Protein AF-A0A7G8UG82-F1 (afdb_monomer_lite)

Structure (mmCIF, N/CA/C/O backbone):
data_AF-A0A7G8UG82-F1
#
_entry.id   AF-A0A7G8UG82-F1
#
loop_
_atom_site.group_PDB
_atom_site.id
_atom_site.type_symbol
_atom_site.label_atom_id
_atom_site.label_alt_id
_atom_site.label_comp_id
_atom_site.label_asym_id
_atom_site.label_entity_id
_atom_site.label_seq_id
_atom_site.pdbx_PDB_ins_code
_atom_site.Cartn_x
_atom_site.Cartn_y
_atom_site.Cartn_z
_atom_site.occupancy
_atom_site.B_iso_or_equiv
_atom_site.auth_seq_id
_atom_site.auth_comp_id
_atom_site.auth_asym_id
_atom_site.auth_atom_id
_atom_site.pdbx_PDB_model_num
ATOM 1 N N . MET A 1 1 ? 24.759 -21.516 -9.249 1.00 59.75 1 MET A N 1
ATOM 2 C CA . MET A 1 1 ? 23.423 -21.198 -9.795 1.00 59.75 1 MET A CA 1
ATOM 3 C C . MET A 1 1 ? 23.241 -19.694 -9.708 1.00 59.75 1 MET A C 1
ATOM 5 O O . MET A 1 1 ? 23.202 -19.176 -8.600 1.00 59.75 1 MET A O 1
ATOM 9 N N . ALA A 1 2 ? 23.251 -18.982 -10.836 1.00 68.38 2 ALA A N 1
ATOM 10 C CA . ALA A 1 2 ? 23.022 -17.541 -10.837 1.00 68.38 2 ALA A CA 1
ATOM 11 C C . ALA A 1 2 ? 21.553 -17.293 -10.471 1.00 68.38 2 ALA A C 1
ATOM 13 O O . ALA A 1 2 ? 20.658 -17.571 -11.266 1.00 68.38 2 ALA A O 1
ATOM 14 N N . GLY A 1 3 ? 21.301 -16.862 -9.234 1.00 76.62 3 GLY A N 1
ATOM 15 C CA . GLY A 1 3 ? 19.969 -16.457 -8.813 1.00 76.62 3 GLY A CA 1
ATOM 16 C C . GLY A 1 3 ? 19.526 -15.262 -9.647 1.00 76.62 3 GLY A C 1
ATOM 17 O O . GLY A 1 3 ? 20.293 -14.319 -9.843 1.00 76.62 3 GLY A O 1
ATOM 18 N N . ILE A 1 4 ? 18.291 -15.313 -10.136 1.00 78.31 4 ILE A N 1
ATOM 19 C CA . ILE A 1 4 ? 17.553 -14.155 -10.639 1.00 78.31 4 ILE A CA 1
ATOM 20 C C . ILE A 1 4 ? 17.458 -13.135 -9.503 1.00 78.31 4 ILE A C 1
ATOM 22 O O . ILE A 1 4 ? 16.542 -13.156 -8.688 1.00 78.31 4 ILE A O 1
ATOM 26 N N . GLY A 1 5 ? 18.494 -12.310 -9.389 1.00 87.94 5 GLY A N 1
ATOM 27 C CA . GLY A 1 5 ? 18.585 -11.253 -8.399 1.00 87.94 5 GLY A CA 1
ATOM 28 C C . GLY A 1 5 ? 17.734 -10.058 -8.807 1.00 87.94 5 GLY A C 1
ATOM 29 O O . GLY A 1 5 ? 16.812 -10.155 -9.619 1.00 87.94 5 GLY A O 1
ATOM 30 N N . VAL A 1 6 ? 18.099 -8.890 -8.286 1.00 94.25 6 VAL A N 1
ATOM 31 C CA . VAL A 1 6 ? 17.413 -7.622 -8.577 1.00 94.25 6 VAL A CA 1
ATOM 32 C C . VAL A 1 6 ? 17.292 -7.368 -10.087 1.00 94.25 6 VAL A C 1
ATOM 34 O O . VAL A 1 6 ? 16.257 -6.895 -10.546 1.00 94.25 6 VAL A O 1
ATOM 37 N N . SER A 1 7 ? 18.295 -7.761 -10.880 1.00 91.75 7 SER A N 1
ATOM 38 C CA . SER A 1 7 ? 18.273 -7.645 -12.345 1.00 91.75 7 SER A CA 1
ATOM 39 C C . SER A 1 7 ? 17.115 -8.405 -13.004 1.00 91.75 7 SER A C 1
ATOM 41 O O . SER A 1 7 ? 16.484 -7.877 -13.919 1.00 91.75 7 SER A O 1
ATOM 43 N N . GLY A 1 8 ? 16.794 -9.611 -12.523 1.00 93.44 8 GLY A N 1
ATOM 44 C CA . GLY A 1 8 ? 15.681 -10.410 -13.041 1.00 93.44 8 GLY A CA 1
ATOM 45 C C . GLY A 1 8 ? 14.325 -9.769 -12.745 1.00 93.44 8 GLY A C 1
ATOM 46 O O . GLY A 1 8 ? 13.460 -9.711 -13.617 1.00 93.44 8 GLY A O 1
ATOM 47 N N . ILE A 1 9 ? 14.167 -9.215 -11.541 1.00 93.88 9 ILE A N 1
ATOM 48 C CA . ILE A 1 9 ? 12.946 -8.505 -11.137 1.00 93.88 9 ILE A CA 1
ATOM 49 C C . ILE A 1 9 ? 12.745 -7.242 -11.982 1.00 93.88 9 ILE A C 1
ATOM 51 O O . ILE A 1 9 ? 11.633 -6.989 -12.441 1.00 93.88 9 ILE A O 1
ATOM 55 N N . VAL A 1 10 ? 13.806 -6.468 -12.231 1.00 94.31 10 VAL A N 1
ATOM 56 C CA . VAL A 1 10 ? 13.729 -5.257 -13.067 1.00 94.31 10 VAL A CA 1
ATOM 57 C C . VAL A 1 10 ? 13.319 -5.596 -14.501 1.00 94.31 10 VAL A C 1
ATOM 59 O O . VAL A 1 10 ? 12.476 -4.903 -15.068 1.00 94.31 10 VAL A O 1
ATOM 62 N N . LEU A 1 11 ? 13.855 -6.677 -15.077 1.00 95.00 11 LEU A N 1
ATOM 63 C CA . LEU A 1 11 ? 13.474 -7.119 -16.420 1.00 95.00 11 LEU A CA 1
ATOM 64 C C . LEU A 1 11 ? 11.995 -7.527 -16.490 1.00 95.00 11 LEU A C 1
ATOM 66 O O . LEU A 1 11 ? 11.285 -7.120 -17.409 1.00 95.00 11 LEU A O 1
ATOM 70 N N . LEU A 1 12 ? 11.510 -8.279 -15.497 1.00 93.75 12 LEU A N 1
ATOM 71 C CA . LEU A 1 12 ? 10.099 -8.659 -15.411 1.00 93.75 12 LEU A CA 1
ATOM 72 C C . LEU A 1 12 ? 9.192 -7.430 -15.260 1.00 93.75 12 LEU A C 1
ATOM 74 O O . LEU A 1 12 ? 8.160 -7.333 -15.926 1.00 93.75 12 LEU A O 1
ATOM 78 N N . ALA A 1 13 ? 9.592 -6.477 -14.414 1.00 93.75 13 ALA A N 1
ATOM 79 C CA . ALA A 1 13 ? 8.875 -5.226 -14.236 1.00 93.75 13 ALA A CA 1
ATOM 80 C C . ALA A 1 13 ? 8.805 -4.448 -15.553 1.00 93.75 13 ALA A C 1
ATOM 82 O O . ALA A 1 13 ? 7.721 -4.024 -15.925 1.00 93.75 13 ALA A O 1
ATOM 83 N N . LEU A 1 14 ? 9.906 -4.320 -16.301 1.00 95.31 14 LEU A N 1
ATOM 84 C CA . LEU A 1 14 ? 9.914 -3.643 -17.604 1.00 95.31 14 LEU A CA 1
ATOM 85 C C . LEU A 1 14 ? 8.923 -4.260 -18.595 1.00 95.31 14 LEU A C 1
ATOM 87 O O . LEU A 1 14 ? 8.193 -3.521 -19.250 1.00 95.31 14 LEU A O 1
ATOM 91 N N . ILE A 1 15 ? 8.855 -5.593 -18.669 1.00 95.62 15 ILE A N 1
ATOM 92 C CA . ILE A 1 15 ? 7.879 -6.286 -19.519 1.00 95.62 15 ILE A CA 1
ATOM 93 C C . ILE A 1 15 ? 6.458 -5.929 -19.069 1.00 95.62 15 ILE A C 1
ATOM 95 O O . ILE A 1 15 ? 5.667 -5.446 -19.874 1.00 95.62 15 ILE A O 1
ATOM 99 N N . LEU A 1 16 ? 6.141 -6.078 -17.779 1.00 95.38 16 LEU A N 1
ATOM 100 C CA . LEU A 1 16 ? 4.826 -5.715 -17.237 1.00 95.38 16 LEU A CA 1
ATOM 101 C C . LEU A 1 16 ? 4.481 -4.240 -17.469 1.00 95.38 16 LEU A C 1
ATOM 103 O O . LEU A 1 16 ? 3.348 -3.923 -17.818 1.00 95.38 16 LEU A O 1
ATOM 107 N N . LEU A 1 17 ? 5.448 -3.338 -17.314 1.00 94.62 17 LEU A N 1
ATOM 108 C CA . LEU A 1 17 ? 5.291 -1.912 -17.578 1.00 94.62 17 LEU A CA 1
ATOM 109 C C . LEU A 1 17 ? 5.016 -1.635 -19.058 1.00 94.62 17 LEU A C 1
ATOM 111 O O . LEU A 1 17 ? 4.313 -0.675 -19.348 1.00 94.62 17 LEU A O 1
ATOM 115 N N . LEU A 1 18 ? 5.526 -2.444 -19.986 1.00 95.00 18 LEU A N 1
ATOM 116 C CA . LEU A 1 18 ? 5.238 -2.286 -21.411 1.00 95.00 18 LEU A CA 1
ATOM 117 C C . LEU A 1 18 ? 3.783 -2.657 -21.738 1.00 95.00 18 LEU A C 1
ATOM 119 O O . LEU A 1 18 ? 3.133 -1.961 -22.511 1.00 95.00 18 LEU A O 1
ATOM 123 N N . PHE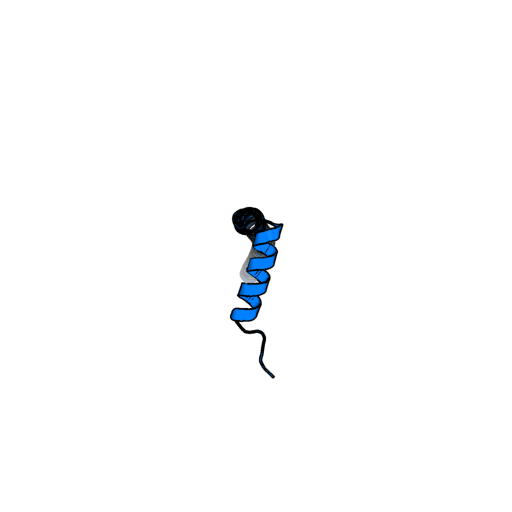 A 1 19 ? 3.262 -3.724 -21.120 1.00 94.94 19 PHE A N 1
ATOM 124 C CA . PHE A 1 19 ? 1.882 -4.184 -21.323 1.00 94.94 19 PHE A CA 1
ATOM 125 C C . PHE A 1 19 ? 0.850 -3.331 -20.576 1.00 94.94 19 PHE A C 1
ATOM 127 O O . PHE A 1 19 ? -0.171 -2.950 -21.142 1.00 94.94 19 PHE A O 1
ATOM 134 N N . PHE A 1 20 ? 1.097 -3.042 -19.299 1.00 92.81 20 PHE A N 1
ATOM 135 C CA . PHE A 1 20 ? 0.150 -2.338 -18.431 1.00 92.81 20 PHE A CA 1
ATOM 136 C C . PHE A 1 20 ? 0.403 -0.827 -18.361 1.00 92.81 20 PHE A C 1
ATOM 138 O O . PHE A 1 20 ? -0.517 -0.066 -18.073 1.00 92.81 20 PHE A O 1
ATOM 145 N N . GLY A 1 21 ? 1.627 -0.370 -18.621 1.00 92.06 21 GLY A N 1
ATOM 146 C CA . GLY A 1 21 ? 2.041 1.026 -18.483 1.00 92.06 21 GLY A CA 1
ATOM 147 C C . GLY A 1 21 ? 2.581 1.371 -17.082 1.00 92.06 21 GLY A C 1
ATOM 148 O O . GLY A 1 21 ? 2.056 0.890 -16.071 1.00 92.06 21 GLY A O 1
ATOM 149 N N . PRO A 1 22 ? 3.574 2.281 -16.973 1.00 91.06 22 PRO A N 1
ATOM 150 C CA . PRO A 1 22 ? 4.185 2.677 -15.696 1.00 91.06 22 PRO A CA 1
ATOM 151 C C . PRO A 1 22 ? 3.217 3.382 -14.744 1.00 91.06 22 PRO A C 1
ATOM 153 O O . PRO A 1 22 ? 3.437 3.382 -13.538 1.00 91.06 22 PRO A O 1
ATOM 156 N N . ASN A 1 23 ? 2.134 3.962 -15.265 1.00 93.25 23 ASN A N 1
ATOM 157 C CA . ASN A 1 23 ? 1.141 4.673 -14.463 1.00 93.25 23 ASN A CA 1
ATOM 158 C C . ASN A 1 23 ? 0.094 3.734 -13.842 1.00 93.25 23 ASN A C 1
ATOM 160 O O . ASN A 1 23 ? -0.479 4.074 -12.811 1.00 93.25 23 ASN A O 1
ATOM 164 N N . LYS A 1 24 ? -0.142 2.545 -14.418 1.00 91.69 24 LYS A N 1
ATOM 165 C CA . LYS A 1 24 ? -1.228 1.652 -13.980 1.00 91.69 24 LYS A CA 1
ATOM 166 C C . LYS A 1 24 ? -0.892 0.842 -12.742 1.00 91.69 24 LYS A C 1
ATOM 168 O O . LYS A 1 24 ? -1.719 0.756 -11.843 1.00 91.69 24 LYS A O 1
ATOM 173 N N . LEU A 1 25 ? 0.327 0.324 -12.632 1.00 91.50 25 LEU A N 1
ATOM 174 C CA . LEU A 1 25 ? 0.772 -0.372 -11.420 1.00 91.50 25 LEU A CA 1
ATOM 175 C C . LEU A 1 25 ? 0.687 0.496 -10.144 1.00 91.50 25 LEU A C 1
ATOM 177 O O . LEU A 1 25 ? 0.088 0.035 -9.170 1.00 91.50 25 LEU A O 1
ATOM 181 N N . PRO A 1 26 ? 1.200 1.745 -10.106 1.00 90.19 26 PRO A N 1
ATOM 182 C CA . PRO A 1 26 ? 1.079 2.589 -8.919 1.00 90.19 26 PRO A CA 1
ATOM 183 C C . PRO A 1 26 ? -0.358 3.063 -8.670 1.00 90.19 26 PRO A C 1
ATOM 185 O O . PRO A 1 26 ? -0.744 3.230 -7.515 1.00 90.19 26 PRO A O 1
ATOM 188 N N . GLU A 1 27 ? -1.161 3.274 -9.715 1.00 94.62 27 GLU A N 1
ATOM 189 C CA . GLU A 1 27 ? -2.583 3.620 -9.593 1.00 94.62 27 GLU A CA 1
ATOM 190 C C . GLU A 1 27 ? -3.379 2.478 -8.934 1.00 94.62 27 GLU A C 1
ATOM 192 O O . GLU A 1 27 ? -4.070 2.704 -7.937 1.00 94.62 27 GLU A O 1
ATOM 197 N N . LEU A 1 28 ? -3.185 1.239 -9.400 1.00 93.69 28 LEU A N 1
ATOM 198 C CA . LEU A 1 28 ? -3.777 0.031 -8.817 1.00 93.69 28 LEU A CA 1
ATOM 199 C C . LEU A 1 28 ? -3.309 -0.198 -7.377 1.00 93.69 28 LEU A C 1
ATOM 201 O O . LEU A 1 28 ? -4.130 -0.455 -6.500 1.00 93.69 28 LEU A O 1
ATOM 205 N N . ALA A 1 29 ? -2.010 -0.047 -7.107 1.00 94.38 29 ALA A N 1
ATOM 206 C CA . ALA A 1 29 ? -1.467 -0.194 -5.759 1.00 94.38 29 ALA A CA 1
ATOM 207 C C . ALA A 1 29 ? -2.040 0.852 -4.789 1.00 94.38 29 ALA A C 1
ATOM 209 O O . ALA A 1 29 ? -2.358 0.521 -3.648 1.00 94.38 29 ALA A O 1
ATOM 210 N N . LYS A 1 30 ? -2.226 2.105 -5.229 1.00 96.00 30 LYS A N 1
ATOM 211 C CA . LYS A 1 30 ? -2.875 3.151 -4.422 1.00 96.00 30 LYS A CA 1
ATOM 212 C C . LYS A 1 30 ? -4.336 2.816 -4.131 1.00 96.00 30 LYS A C 1
ATOM 214 O O . LYS A 1 30 ? -4.770 3.002 -2.995 1.00 96.00 30 LYS A O 1
ATOM 219 N N . ALA A 1 31 ? -5.084 2.334 -5.123 1.00 96.38 31 ALA A N 1
ATOM 220 C CA . ALA A 1 31 ? -6.477 1.933 -4.944 1.00 96.38 31 ALA A CA 1
ATOM 221 C C . ALA A 1 31 ? -6.595 0.741 -3.980 1.00 96.38 31 ALA A C 1
ATOM 223 O O . ALA A 1 31 ? -7.272 0.837 -2.957 1.00 96.38 31 ALA A O 1
ATOM 224 N N . PHE A 1 32 ? -5.844 -0.331 -4.240 1.00 96.69 32 PHE A N 1
ATOM 225 C CA . PHE A 1 32 ? -5.806 -1.522 -3.395 1.00 96.69 32 PHE A CA 1
ATOM 226 C C . PHE A 1 32 ? -5.316 -1.214 -1.974 1.00 96.69 32 PHE A C 1
ATOM 228 O O . PHE A 1 32 ? -5.878 -1.702 -0.997 1.00 96.69 32 PHE A O 1
ATOM 235 N N . GLY A 1 33 ? -4.307 -0.352 -1.837 1.00 95.94 33 GLY A N 1
ATOM 236 C CA . GLY A 1 33 ? -3.772 0.071 -0.545 1.00 95.94 33 GLY A CA 1
ATOM 237 C C . GLY A 1 33 ? -4.791 0.832 0.304 1.00 95.94 33 GLY A C 1
ATOM 238 O O . GLY A 1 33 ? -4.844 0.626 1.516 1.00 95.94 33 GLY A O 1
ATOM 239 N N . ARG A 1 34 ? -5.642 1.665 -0.313 1.00 96.81 34 ARG A N 1
ATOM 240 C CA . ARG A 1 34 ? -6.770 2.302 0.388 1.00 96.81 34 ARG A CA 1
ATOM 241 C C . ARG A 1 34 ? -7.764 1.254 0.878 1.00 96.81 34 ARG A C 1
ATOM 243 O O . ARG A 1 34 ? -8.100 1.271 2.057 1.00 96.81 34 ARG A O 1
ATOM 250 N N . THR A 1 35 ? -8.151 0.302 0.027 1.00 96.44 35 THR A N 1
ATOM 251 C CA . THR A 1 35 ? -9.042 -0.801 0.421 1.00 96.44 35 THR A CA 1
ATOM 252 C C . THR A 1 35 ? -8.460 -1.621 1.570 1.00 96.44 35 THR A C 1
ATOM 254 O O . THR A 1 35 ? -9.154 -1.853 2.553 1.00 96.44 35 THR A O 1
ATOM 257 N N . MET A 1 36 ? -7.182 -2.009 1.506 1.00 97.56 36 MET A N 1
ATOM 258 C CA . MET A 1 36 ? -6.533 -2.753 2.591 1.00 97.56 36 MET A CA 1
ATOM 259 C C . MET A 1 36 ? -6.436 -1.953 3.889 1.00 97.56 36 MET A C 1
ATOM 261 O O . MET A 1 36 ? -6.565 -2.526 4.969 1.00 97.56 36 MET A O 1
ATOM 265 N N . ARG A 1 37 ? -6.224 -0.636 3.809 1.00 96.50 37 ARG A N 1
ATOM 266 C CA . ARG A 1 37 ? -6.190 0.234 4.988 1.00 96.50 37 ARG A CA 1
ATOM 267 C C . ARG A 1 37 ? -7.549 0.302 5.679 1.00 96.50 37 ARG A C 1
ATOM 269 O O . ARG A 1 37 ? -7.594 0.128 6.894 1.00 96.50 37 ARG A O 1
ATOM 276 N N . GLU A 1 38 ? -8.621 0.525 4.923 1.00 96.69 38 GLU A N 1
ATOM 277 C CA . GLU A 1 38 ? -9.980 0.558 5.475 1.00 96.69 38 GLU A CA 1
ATOM 278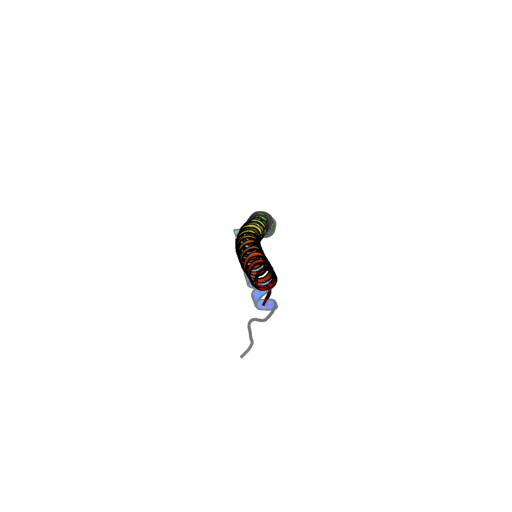 C C . GLU A 1 38 ? -10.405 -0.822 5.989 1.00 96.69 38 GLU A C 1
ATOM 280 O O . GLU A 1 38 ? -10.929 -0.930 7.094 1.00 96.69 38 GLU A O 1
ATOM 285 N N . PHE A 1 39 ? -10.077 -1.893 5.258 1.00 96.62 39 PHE A N 1
ATOM 286 C CA . PHE A 1 39 ? -10.328 -3.264 5.701 1.00 96.62 39 PHE A CA 1
ATOM 287 C C . PHE A 1 39 ? -9.617 -3.575 7.023 1.00 96.62 39 PHE A C 1
ATOM 289 O O . PHE A 1 39 ? -10.240 -4.080 7.952 1.00 96.62 39 PHE A O 1
ATOM 296 N N . LYS A 1 40 ? -8.328 -3.225 7.149 1.00 95.50 40 LYS A N 1
ATOM 297 C CA . LYS A 1 40 ? -7.569 -3.399 8.396 1.00 95.50 40 LYS A CA 1
ATOM 298 C C . LYS A 1 40 ? -8.178 -2.600 9.547 1.00 95.50 40 LYS A C 1
ATOM 300 O O . LYS A 1 40 ? -8.191 -3.085 10.674 1.00 95.50 40 LYS A O 1
ATOM 305 N N . LYS A 1 41 ? -8.644 -1.377 9.280 1.00 95.56 41 LYS A N 1
ATOM 306 C CA . LYS A 1 41 ? -9.271 -0.528 10.294 1.00 95.56 41 LYS A CA 1
ATOM 307 C C . LYS A 1 41 ? -10.572 -1.152 10.802 1.00 95.56 41 LYS A C 1
ATOM 309 O O . LYS A 1 41 ? -10.682 -1.365 12.002 1.00 95.56 41 LYS A O 1
ATOM 314 N N . GLY A 1 42 ? -11.475 -1.537 9.898 1.00 95.00 42 GLY A N 1
ATOM 315 C CA . GLY A 1 42 ? -12.720 -2.215 10.266 1.00 95.00 42 GLY A CA 1
ATOM 316 C C . GLY A 1 42 ? -12.475 -3.553 10.968 1.00 95.00 42 GLY A C 1
ATOM 317 O O . GLY A 1 42 ? -13.095 -3.839 11.984 1.00 95.00 42 GLY A O 1
ATOM 318 N N . ALA A 1 43 ? -11.506 -4.347 10.501 1.00 94.00 43 ALA A N 1
ATOM 319 C CA . 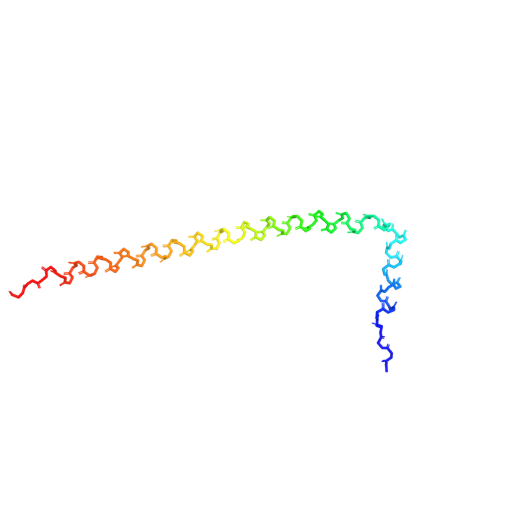ALA A 1 43 ? -11.129 -5.595 11.167 1.00 94.00 43 ALA A CA 1
ATOM 320 C C . ALA A 1 43 ? -10.632 -5.364 12.605 1.00 94.00 43 ALA A C 1
ATOM 322 O O . ALA A 1 43 ? -10.982 -6.126 13.501 1.00 94.00 43 ALA A O 1
ATOM 323 N N . ASN A 1 44 ? -9.844 -4.311 12.843 1.00 93.00 44 ASN A N 1
ATOM 324 C CA . ASN A 1 44 ? -9.387 -3.956 14.187 1.00 93.00 44 ASN A CA 1
ATOM 325 C C . ASN A 1 44 ? -10.525 -3.471 15.093 1.00 93.00 44 ASN A C 1
ATOM 327 O O . ASN A 1 44 ? -10.517 -3.815 16.269 1.00 93.00 44 ASN A O 1
ATOM 331 N N . GLU A 1 45 ? -11.479 -2.697 14.573 1.00 91.31 45 GLU A N 1
ATOM 332 C CA . GLU A 1 45 ? -12.654 -2.248 15.337 1.00 91.31 45 GLU A CA 1
ATOM 333 C C . GLU A 1 45 ? -13.496 -3.450 15.797 1.00 91.31 45 GLU A C 1
ATOM 335 O O . GLU A 1 45 ? -13.801 -3.566 16.979 1.00 91.31 45 GLU A O 1
AT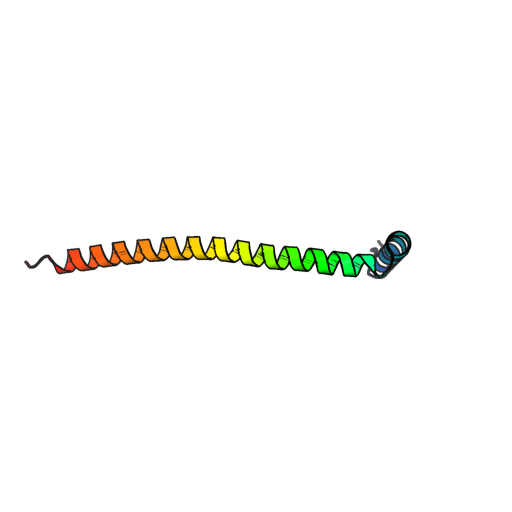OM 340 N N . LEU A 1 46 ? -13.747 -4.423 14.912 1.00 90.25 46 LEU A N 1
ATOM 341 C CA . LEU A 1 46 ? -14.460 -5.660 15.267 1.00 90.25 46 LEU A CA 1
ATOM 342 C C . LEU A 1 46 ? -13.732 -6.491 16.340 1.00 90.25 46 LEU A C 1
ATOM 344 O O . LEU A 1 46 ? -14.365 -7.112 17.196 1.00 90.25 46 LEU A O 1
ATOM 348 N N . LEU A 1 47 ? -12.397 -6.531 16.288 1.00 88.25 47 LEU A N 1
ATOM 349 C CA . LEU A 1 47 ? -11.585 -7.223 17.291 1.00 88.25 47 LEU A CA 1
ATOM 350 C C . LEU A 1 47 ? -11.584 -6.490 18.640 1.00 88.25 47 LEU A C 1
ATOM 352 O O . LEU A 1 47 ? -11.546 -7.152 19.679 1.00 88.25 47 LEU A O 1
ATOM 356 N N . ASP A 1 48 ? -11.604 -5.155 18.642 1.00 85.75 48 ASP A N 1
ATOM 357 C CA . ASP A 1 48 ? -11.618 -4.358 19.872 1.00 85.75 48 ASP A CA 1
ATOM 358 C C . ASP A 1 48 ? -12.985 -4.404 20.570 1.00 85.75 48 ASP A C 1
ATOM 360 O O . ASP A 1 48 ? -13.022 -4.589 21.786 1.00 85.75 48 ASP A O 1
ATOM 364 N N . ASP A 1 49 ? -14.092 -4.383 19.817 1.00 77.00 49 ASP A N 1
ATOM 365 C CA . ASP A 1 49 ? -15.452 -4.542 20.356 1.00 77.00 49 ASP A CA 1
ATOM 366 C C . ASP A 1 49 ? -15.623 -5.887 21.086 1.00 77.00 49 ASP A C 1
ATOM 368 O O . ASP A 1 49 ? -16.128 -5.940 22.211 1.00 77.00 49 ASP A O 1
ATOM 372 N N . GLN A 1 50 ? -15.099 -6.979 20.516 1.00 70.25 50 GLN A N 1
ATOM 373 C CA . GLN A 1 50 ? -15.061 -8.294 21.175 1.00 70.25 50 GLN A CA 1
ATOM 374 C C . GLN A 1 50 ? -14.215 -8.285 22.461 1.00 70.25 50 GLN A C 1
ATOM 376 O O . GLN A 1 50 ? -14.521 -8.976 23.437 1.00 70.25 50 GLN A O 1
ATOM 381 N N . LYS A 1 51 ? -13.136 -7.496 22.486 1.00 67.00 51 LYS A N 1
ATOM 382 C CA . LYS A 1 51 ? -12.232 -7.381 23.638 1.00 67.00 51 LYS A CA 1
ATOM 383 C C . LYS A 1 51 ? -12.814 -6.499 24.744 1.00 67.00 51 LYS A C 1
ATOM 385 O O . LYS A 1 51 ? -12.490 -6.714 25.913 1.00 67.00 51 LYS A O 1
ATOM 390 N N . GLN A 1 52 ? -13.647 -5.520 24.393 1.00 61.94 52 GLN A N 1
ATOM 391 C CA . GLN A 1 52 ? -14.374 -4.683 25.344 1.00 61.94 52 GLN A CA 1
ATOM 392 C C . GLN A 1 52 ? -15.546 -5.435 25.973 1.00 61.94 52 GLN A C 1
ATOM 394 O O . GLN A 1 52 ? -15.650 -5.406 27.197 1.00 61.94 52 GLN A O 1
ATOM 399 N N . ALA A 1 53 ? -16.334 -6.189 25.196 1.00 60.56 53 ALA A N 1
ATOM 400 C CA . ALA A 1 53 ? -17.411 -7.030 25.731 1.00 60.56 53 ALA A CA 1
ATOM 401 C C . ALA A 1 53 ? -16.890 -7.991 26.818 1.00 60.56 53 ALA A C 1
ATOM 403 O O . ALA A 1 53 ? -17.344 -7.959 27.958 1.00 60.56 53 ALA A O 1
ATOM 404 N N . SER A 1 54 ? -15.800 -8.710 26.527 1.00 60.09 54 SER A N 1
ATOM 405 C CA . SER A 1 54 ? -15.185 -9.634 27.489 1.00 60.09 54 SER A CA 1
ATOM 406 C C . SER A 1 54 ? -14.593 -8.953 28.736 1.00 60.09 54 SER A C 1
ATOM 408 O O . SER A 1 54 ? -14.476 -9.593 29.777 1.00 60.09 54 SER A O 1
ATOM 410 N N . ARG A 1 55 ? -14.209 -7.670 28.673 1.00 60.09 55 ARG A N 1
ATOM 411 C CA . ARG A 1 55 ? -13.709 -6.930 29.849 1.00 60.09 55 ARG A CA 1
ATOM 412 C C . ARG A 1 55 ? -14.833 -6.409 30.737 1.00 60.09 55 ARG A C 1
ATOM 414 O O . ARG A 1 55 ? -14.641 -6.338 31.950 1.00 60.09 55 ARG A O 1
ATOM 421 N N . VAL A 1 56 ? -15.968 -6.039 30.147 1.00 61.56 56 VAL A N 1
ATOM 422 C CA . VAL A 1 56 ? -17.139 -5.567 30.894 1.00 61.56 56 VAL A CA 1
ATOM 423 C C . VAL A 1 56 ? -17.715 -6.714 31.725 1.00 61.56 56 VAL A C 1
ATOM 425 O O . VAL A 1 56 ? -17.868 -6.544 32.934 1.00 61.56 56 VAL A O 1
ATOM 428 N N . ASP A 1 57 ? -17.888 -7.898 31.133 1.00 60.53 57 ASP A N 1
ATOM 429 C CA . ASP A 1 57 ? -18.447 -9.070 31.823 1.00 60.53 57 ASP A CA 1
ATOM 430 C C . ASP A 1 57 ? -17.587 -9.524 33.020 1.00 60.53 57 ASP A C 1
ATOM 432 O O . ASP A 1 57 ? -18.096 -9.688 34.129 1.00 60.53 57 ASP A O 1
ATOM 436 N N . VAL A 1 58 ? -16.260 -9.604 32.848 1.00 63.91 58 VAL A N 1
ATOM 437 C CA . VAL A 1 58 ? -15.335 -10.013 33.927 1.00 63.91 58 VAL A CA 1
ATOM 438 C C . VAL A 1 58 ? -15.335 -9.013 35.091 1.00 63.91 58 VAL A C 1
ATOM 440 O O . VAL A 1 58 ? -15.222 -9.406 36.250 1.00 63.91 58 VAL A O 1
ATOM 443 N N . SER A 1 59 ? -15.491 -7.716 34.811 1.00 65.38 59 SER A N 1
ATOM 444 C CA . SER A 1 59 ? -15.501 -6.682 35.855 1.00 65.38 59 SER A CA 1
ATOM 445 C C . SER A 1 59 ? -16.785 -6.674 36.694 1.00 65.38 59 SER A C 1
ATOM 447 O O . SER A 1 59 ? -16.742 -6.343 37.882 1.00 65.38 59 SER A O 1
ATOM 449 N N . LEU A 1 60 ? -17.916 -7.056 36.091 1.00 70.31 60 LEU A N 1
ATOM 450 C CA . LEU A 1 60 ? -19.222 -7.105 36.744 1.00 70.31 60 LEU A CA 1
ATOM 451 C C . LEU A 1 60 ? -19.340 -8.336 37.649 1.00 70.31 60 LEU A C 1
ATOM 453 O O . LEU A 1 60 ? -19.742 -8.192 38.803 1.00 70.31 60 LEU A O 1
ATOM 457 N N . GLU A 1 61 ? -18.889 -9.509 37.189 1.00 67.62 61 GLU A N 1
ATOM 458 C CA . GLU A 1 61 ? -18.835 -10.718 38.025 1.00 67.62 61 GLU A CA 1
ATOM 459 C C . GLU A 1 61 ? -17.889 -10.548 39.219 1.00 67.62 61 GLU A C 1
ATOM 461 O O . GLU A 1 61 ? -18.231 -10.912 40.345 1.00 67.62 61 GLU A O 1
ATOM 466 N N . GLN A 1 62 ? -16.721 -9.932 39.011 1.00 67.81 62 GLN A N 1
ATOM 467 C CA . GLN A 1 62 ? -15.775 -9.669 40.097 1.00 67.81 62 GLN A CA 1
ATOM 468 C C . GLN A 1 62 ? -16.336 -8.680 41.122 1.00 67.81 62 GLN A C 1
ATOM 470 O O . GLN A 1 62 ? -16.140 -8.873 42.321 1.00 67.81 62 GLN A O 1
ATOM 475 N N . GLN A 1 63 ? -17.059 -7.641 40.688 1.00 70.19 63 GLN A N 1
ATOM 476 C CA . GLN A 1 63 ? -17.722 -6.726 41.618 1.00 70.19 63 GLN A CA 1
ATOM 477 C C . GLN A 1 63 ? -18.851 -7.393 42.402 1.00 70.19 63 GLN A C 1
ATOM 479 O O . GLN A 1 63 ? -18.977 -7.123 43.597 1.00 70.19 63 GLN A O 1
ATOM 484 N N . GLU A 1 64 ? -19.658 -8.252 41.777 1.00 68.00 64 GLU A N 1
ATOM 485 C CA . GLU A 1 64 ? -20.707 -8.988 42.488 1.00 68.00 64 GLU A CA 1
ATOM 486 C C . GLU A 1 64 ? -20.117 -9.961 43.512 1.00 68.00 64 GLU A C 1
ATOM 488 O O . GLU A 1 64 ? -20.567 -9.974 44.657 1.00 68.00 64 GLU A O 1
ATOM 493 N N . GLN A 1 65 ? -19.049 -10.683 43.163 1.00 70.06 65 GLN A N 1
ATOM 494 C CA . GLN A 1 65 ? -18.355 -11.592 44.081 1.00 70.06 65 GLN A CA 1
ATOM 495 C C . GLN A 1 65 ? -17.686 -10.841 45.244 1.00 70.06 65 GLN A C 1
ATOM 497 O O . GLN A 1 65 ? -17.875 -11.205 46.402 1.00 70.06 65 GLN A O 1
ATOM 502 N N . LEU A 1 66 ? -17.001 -9.723 44.974 1.00 69.56 66 LEU A N 1
ATOM 503 C CA . LEU A 1 66 ? -16.402 -8.869 46.013 1.00 69.56 66 LEU A CA 1
ATOM 504 C C . LEU A 1 66 ? -17.455 -8.253 46.947 1.00 69.56 66 LEU A C 1
ATOM 506 O O . LEU A 1 66 ? -17.188 -8.009 48.127 1.00 69.56 66 LEU A O 1
ATOM 510 N N . LYS A 1 67 ? -18.654 -7.971 46.429 1.00 70.12 67 LYS A N 1
ATOM 511 C CA . LYS A 1 67 ? -19.759 -7.398 47.202 1.00 70.12 67 LYS A CA 1
ATOM 512 C C . LYS A 1 67 ? -20.517 -8.464 47.989 1.00 70.12 67 LYS A C 1
ATOM 514 O O . LYS A 1 67 ? -20.958 -8.159 49.091 1.00 70.12 67 LYS A O 1
ATOM 519 N N . ALA A 1 68 ? -20.644 -9.681 47.464 1.00 70.31 68 ALA A N 1
ATOM 520 C CA . ALA A 1 68 ? -21.211 -10.826 48.170 1.00 70.31 68 ALA A CA 1
ATOM 521 C C . ALA A 1 68 ? -20.306 -11.274 49.329 1.00 70.31 68 ALA A C 1
ATOM 523 O O . ALA A 1 68 ? -20.796 -11.496 50.433 1.00 70.31 68 ALA A O 1
ATOM 524 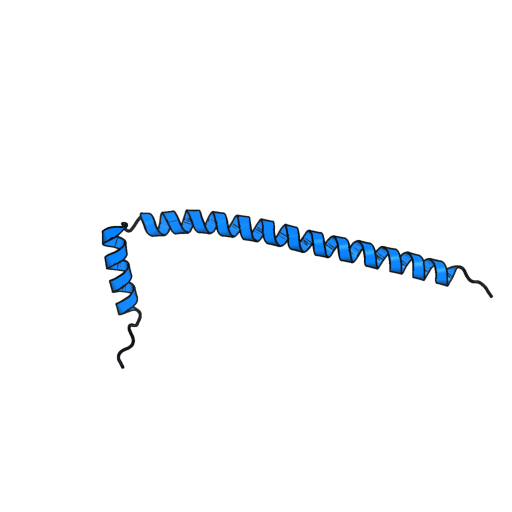N N . GLU A 1 69 ? -18.987 -11.287 49.126 1.00 70.12 69 GLU A N 1
ATOM 525 C CA . GLU A 1 69 ? -18.021 -11.674 50.159 1.00 70.12 69 GLU A CA 1
ATOM 526 C C . GLU A 1 69 ? -17.930 -10.648 51.304 1.00 70.12 69 GLU A C 1
ATOM 528 O O . GLU A 1 69 ? -17.795 -11.015 52.466 1.00 70.12 69 GLU A O 1
ATOM 533 N N . ARG A 1 70 ? -18.120 -9.348 51.028 1.00 67.44 70 ARG A N 1
ATOM 534 C CA . ARG A 1 70 ? -18.200 -8.307 52.078 1.00 67.44 70 ARG A CA 1
ATOM 535 C C . ARG A 1 70 ? -19.533 -8.250 52.839 1.00 67.44 70 ARG A C 1
ATOM 537 O O . ARG A 1 70 ? -19.678 -7.407 53.725 1.00 67.44 70 ARG A O 1
ATOM 544 N N . ARG A 1 71 ? -20.531 -9.059 52.472 1.00 64.94 71 ARG A N 1
ATOM 545 C CA . ARG A 1 71 ? -21.884 -9.024 53.060 1.00 64.94 71 ARG A CA 1
ATOM 546 C C . ARG A 1 71 ? -22.126 -10.090 54.124 1.00 64.94 71 ARG A C 1
ATOM 548 O O . ARG A 1 71 ? -23.219 -10.081 54.683 1.00 64.94 71 ARG A O 1
ATOM 555 N N . LEU A 1 72 ? -21.151 -10.949 54.425 1.00 65.25 72 LEU A N 1
ATOM 556 C CA . LEU A 1 72 ? -21.272 -11.950 55.482 1.00 65.25 72 LEU A CA 1
ATOM 557 C C . LEU A 1 72 ? -20.498 -11.501 56.739 1.00 65.25 72 LEU A C 1
ATOM 559 O O . LEU A 1 72 ? -19.284 -11.677 56.797 1.00 65.25 72 LEU A O 1
ATOM 563 N N . PRO A 1 73 ? -21.159 -10.846 57.711 1.00 68.81 73 PRO A N 1
ATOM 564 C CA . PRO A 1 73 ? -20.643 -10.744 59.069 1.00 68.81 73 PRO A CA 1
ATOM 565 C C . PRO A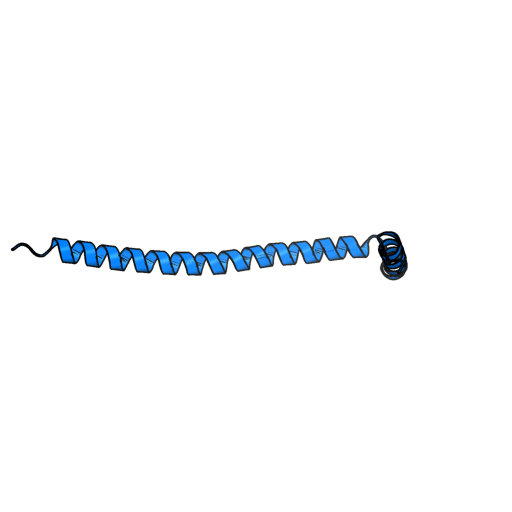 1 73 ? -20.856 -12.075 59.810 1.00 68.81 73 PRO A C 1
ATOM 567 O O . PRO A 1 73 ? -21.910 -12.696 59.653 1.00 68.81 73 PRO A O 1
ATOM 570 N N . ASP A 1 74 ? -19.850 -12.478 60.589 1.00 70.12 74 ASP A N 1
ATOM 571 C CA . ASP A 1 74 ? -19.926 -13.553 61.593 1.00 70.12 74 ASP A CA 1
ATOM 572 C C . ASP A 1 74 ? -20.917 -13.235 62.731 1.00 70.12 74 ASP A C 1
ATOM 574 O O . ASP A 1 74 ? -21.050 -12.039 63.097 1.00 70.12 74 ASP A O 1
#

Secondary structure (DSSP, 8-state):
-----HHHHHHHHHHHHHHH-TTHHHHHHHHHHHHHHHHHHHHHHHHHHHHHHHHHHHHHHHHHHHHHHTT---

pLDDT: mean 83.11, std 13.49, range [59.75, 97.56]

Foldseek 3Di:
DPPCPPVVVVVVVVVVCVVQNPVRVVVVVVVVVVVVVVVVVVVVVVVVVVVVVVVVVVVVVVVVVVVVVVPDDD

Radius of gyration: 27.93 Å; chains: 1; bounding box: 45×26×83 Å

Sequence (74 aa):
MAGIGVSGIVLLALILLLFFGPNKLPELAKAFGRTMREFKKGANELLDDQKQASRVDVSLEQQEQLKAERRLPD